Protein AF-A0AAJ1UUL1-F1 (afdb_monomer_lite)

pLDDT: mean 80.1, std 11.55, range [43.25, 91.81]

Structure (mmCIF, N/CA/C/O backbone):
data_AF-A0AAJ1UUL1-F1
#
_entry.id   AF-A0AAJ1UUL1-F1
#
loop_
_atom_site.group_PDB
_atom_site.id
_atom_site.type_symbol
_atom_site.label_atom_id
_atom_site.label_alt_id
_atom_site.label_comp_id
_atom_site.label_asym_id
_atom_site.label_entity_id
_atom_site.label_seq_id
_atom_site.pdbx_PDB_ins_code
_atom_site.Cartn_x
_atom_site.Cartn_y
_atom_site.Cartn_z
_atom_site.occupancy
_atom_site.B_iso_or_equiv
_atom_site.auth_seq_id
_atom_site.auth_comp_id
_atom_site.auth_asym_id
_atom_site.auth_atom_id
_atom_site.pdbx_PDB_model_num
ATOM 1 N N . MET A 1 1 ? -27.084 2.421 12.928 1.00 43.25 1 MET A N 1
ATOM 2 C CA . MET A 1 1 ? -25.969 1.468 13.125 1.00 43.25 1 MET A CA 1
ATOM 3 C C . MET A 1 1 ? -25.326 0.956 11.827 1.00 43.25 1 MET A C 1
ATOM 5 O O . MET A 1 1 ? -24.113 1.012 11.742 1.00 43.25 1 MET A O 1
ATOM 9 N N . VAL A 1 2 ? -26.061 0.545 10.781 1.00 49.84 2 VAL A N 1
ATOM 10 C CA . VAL A 1 2 ? -25.468 -0.108 9.578 1.00 49.84 2 VAL A CA 1
ATOM 11 C C . VAL A 1 2 ? -24.490 0.764 8.751 1.00 49.84 2 VAL A C 1
ATOM 13 O O . VAL A 1 2 ? -23.531 0.248 8.182 1.00 49.84 2 VAL A O 1
ATOM 16 N N . LYS A 1 3 ? -24.667 2.094 8.696 1.00 53.88 3 LYS A N 1
ATOM 17 C CA . LYS A 1 3 ? -23.858 2.980 7.824 1.00 53.88 3 LYS A CA 1
ATOM 18 C C . LYS A 1 3 ? -22.387 3.159 8.246 1.00 53.88 3 LYS A C 1
ATOM 20 O O . LYS A 1 3 ? -21.567 3.455 7.382 1.00 53.88 3 LYS A O 1
ATOM 25 N N . LYS A 1 4 ? -22.043 3.015 9.535 1.00 58.00 4 LYS A N 1
ATOM 26 C CA . LYS A 1 4 ? -20.665 3.238 10.032 1.00 58.00 4 LYS A CA 1
ATOM 27 C C . LYS A 1 4 ? -19.743 2.077 9.638 1.00 58.00 4 LYS A C 1
ATOM 29 O O . LYS A 1 4 ? -18.663 2.308 9.103 1.00 58.00 4 LYS A O 1
ATOM 34 N N . ASN A 1 5 ? -20.241 0.849 9.759 1.00 66.12 5 ASN A N 1
ATOM 35 C CA . ASN A 1 5 ? -19.493 -0.372 9.447 1.00 66.12 5 ASN A CA 1
ATOM 36 C C . ASN A 1 5 ? -19.191 -0.505 7.948 1.00 66.12 5 ASN A C 1
ATOM 38 O O . ASN A 1 5 ? -18.130 -0.992 7.570 1.00 66.12 5 ASN A O 1
ATOM 42 N N . TRP A 1 6 ? -20.075 -0.008 7.078 1.00 73.56 6 TRP A N 1
ATOM 43 C CA . TRP A 1 6 ? -19.862 -0.097 5.631 1.00 73.56 6 TRP A CA 1
ATOM 44 C C . TRP A 1 6 ? -18.654 0.728 5.163 1.00 73.56 6 TRP A C 1
ATOM 46 O O . TRP A 1 6 ? -17.891 0.266 4.321 1.00 73.56 6 TRP A O 1
ATOM 56 N N . LYS A 1 7 ? -18.410 1.905 5.757 1.00 73.56 7 LYS A N 1
ATOM 57 C CA . LYS A 1 7 ? -17.224 2.719 5.432 1.00 73.56 7 LYS A CA 1
ATOM 58 C C . LYS A 1 7 ? -15.922 1.980 5.753 1.00 73.56 7 LYS A C 1
ATOM 60 O O . LYS A 1 7 ? -15.002 1.974 4.937 1.00 73.56 7 LYS A O 1
ATOM 65 N N . ILE A 1 8 ? -15.875 1.308 6.901 1.00 80.94 8 ILE A N 1
ATOM 66 C CA . ILE A 1 8 ? -14.722 0.511 7.338 1.00 80.94 8 ILE A CA 1
ATOM 67 C C . ILE A 1 8 ? -14.470 -0.637 6.352 1.00 80.94 8 ILE A C 1
ATOM 69 O O . ILE A 1 8 ? -13.351 -0.807 5.874 1.00 80.94 8 ILE A O 1
ATOM 73 N N . VAL A 1 9 ? -15.528 -1.358 5.964 1.00 83.94 9 VAL A N 1
ATOM 74 C CA . VAL A 1 9 ? -15.443 -2.442 4.973 1.00 83.94 9 VAL A CA 1
ATOM 75 C C . VAL A 1 9 ? -14.967 -1.921 3.615 1.00 83.94 9 VAL A C 1
ATOM 77 O O . VAL A 1 9 ? -14.110 -2.542 2.997 1.00 83.94 9 VAL A O 1
ATOM 80 N N . THR A 1 10 ? -15.450 -0.763 3.151 1.00 82.81 10 THR A N 1
ATOM 81 C CA . THR A 1 10 ? -14.980 -0.193 1.876 1.00 82.81 10 THR A CA 1
ATOM 82 C C . THR A 1 10 ? -13.500 0.180 1.909 1.00 82.81 10 THR A C 1
ATOM 84 O O . THR A 1 10 ? -12.798 -0.097 0.943 1.00 82.81 10 THR A O 1
ATOM 87 N N . PHE A 1 11 ? -13.002 0.742 3.016 1.00 83.69 11 PHE A N 1
ATOM 88 C CA . PHE A 1 11 ? -11.576 1.048 3.177 1.00 83.69 11 PHE A CA 1
ATOM 89 C C . PHE A 1 11 ? -10.718 -0.218 3.237 1.00 83.69 11 PHE A C 1
ATOM 91 O O . PHE A 1 11 ? -9.630 -0.257 2.663 1.00 83.69 11 PHE A O 1
ATOM 98 N N . TRP A 1 12 ? -11.228 -1.270 3.877 1.00 87.50 12 TRP A N 1
ATOM 99 C CA . TRP A 1 12 ? -10.562 -2.566 3.944 1.00 87.50 12 TRP A CA 1
ATOM 100 C C . TRP A 1 12 ? -10.423 -3.212 2.565 1.00 87.50 12 TRP A C 1
ATOM 102 O O . TRP A 1 12 ? -9.320 -3.591 2.171 1.00 87.50 12 TRP A O 1
ATOM 112 N N . VAL A 1 13 ? -11.523 -3.257 1.803 1.00 89.88 13 VAL A N 1
ATOM 113 C CA . VAL A 1 13 ? -11.548 -3.788 0.433 1.00 89.88 13 VAL A CA 1
ATOM 114 C C . VAL A 1 13 ? -10.645 -2.964 -0.487 1.00 89.88 13 VAL A C 1
ATOM 116 O O . VAL A 1 13 ? -9.889 -3.535 -1.268 1.00 89.88 13 VAL A O 1
ATOM 119 N N . LEU A 1 14 ? -10.660 -1.633 -0.367 1.00 88.75 14 LEU A N 1
ATOM 120 C CA . LEU A 1 14 ? -9.796 -0.752 -1.157 1.00 88.75 14 LEU A CA 1
ATOM 121 C C . LEU A 1 14 ? -8.304 -0.999 -0.869 1.00 88.75 14 LEU A C 1
ATOM 123 O O . LEU A 1 14 ? -7.500 -1.061 -1.801 1.00 88.75 14 LEU A O 1
ATOM 127 N N . GLY A 1 15 ? -7.942 -1.199 0.403 1.00 88.50 15 GLY A N 1
ATOM 128 C CA . GLY A 1 15 ? -6.586 -1.574 0.807 1.00 88.50 15 GLY A CA 1
ATOM 129 C C . GLY A 1 15 ? -6.161 -2.927 0.231 1.00 88.50 15 GLY A C 1
ATOM 130 O O . GLY A 1 15 ? -5.074 -3.040 -0.332 1.00 88.50 15 GLY A O 1
ATOM 131 N N . SER A 1 16 ? -7.041 -3.931 0.272 1.00 89.06 16 SER A N 1
ATOM 132 C CA . SER A 1 16 ? -6.776 -5.247 -0.325 1.00 89.06 16 SER A CA 1
ATOM 133 C C . SER A 1 16 ? -6.609 -5.189 -1.843 1.00 89.06 16 SER A C 1
ATOM 135 O O . SER A 1 16 ? -5.728 -5.857 -2.374 1.00 89.06 16 SER A O 1
ATOM 137 N N . ILE A 1 17 ? -7.396 -4.364 -2.541 1.00 90.56 17 ILE A N 1
ATOM 138 C CA . ILE A 1 17 ? -7.243 -4.142 -3.987 1.00 90.56 17 ILE A CA 1
ATOM 139 C C . ILE A 1 17 ? -5.885 -3.498 -4.292 1.00 90.56 17 ILE A C 1
ATOM 141 O O . ILE A 1 17 ? -5.211 -3.931 -5.223 1.00 90.56 17 ILE A O 1
ATOM 145 N N . CYS A 1 18 ? -5.442 -2.516 -3.496 1.00 88.62 18 CYS A N 1
ATOM 146 C CA . CYS A 1 18 ? -4.112 -1.915 -3.664 1.00 88.62 18 CYS A CA 1
ATOM 147 C C . CYS A 1 18 ? -2.988 -2.946 -3.501 1.00 88.62 18 CYS A C 1
ATOM 149 O O . CYS A 1 18 ? -2.073 -2.981 -4.321 1.00 88.62 18 CYS A O 1
ATOM 151 N N . ILE A 1 19 ? -3.072 -3.810 -2.485 1.00 88.25 19 ILE A N 1
ATOM 152 C CA . ILE A 1 19 ? -2.087 -4.881 -2.274 1.00 88.25 19 ILE A CA 1
ATOM 153 C C . ILE A 1 19 ? -2.126 -5.887 -3.427 1.00 88.25 19 ILE A C 1
ATOM 155 O O . ILE A 1 19 ? -1.076 -6.257 -3.938 1.00 88.25 19 ILE A O 1
ATOM 159 N N . LEU A 1 20 ? -3.315 -6.286 -3.885 1.00 89.50 20 LEU A N 1
ATOM 160 C CA . LEU A 1 20 ? -3.471 -7.230 -4.993 1.00 89.50 20 LEU A CA 1
ATOM 161 C C . LEU A 1 20 ? -2.867 -6.690 -6.294 1.00 89.50 20 LEU A C 1
ATOM 163 O O . LEU A 1 20 ? -2.144 -7.411 -6.979 1.00 89.50 20 LEU A O 1
ATOM 167 N N . LEU A 1 21 ? -3.111 -5.416 -6.609 1.00 86.69 21 LEU A N 1
ATOM 168 C CA . LEU A 1 21 ? -2.507 -4.753 -7.764 1.00 86.69 21 LEU A CA 1
ATOM 169 C C . LEU A 1 21 ? -0.983 -4.652 -7.617 1.00 86.69 21 LEU A C 1
ATOM 171 O O . LEU A 1 21 ? -0.266 -4.958 -8.567 1.0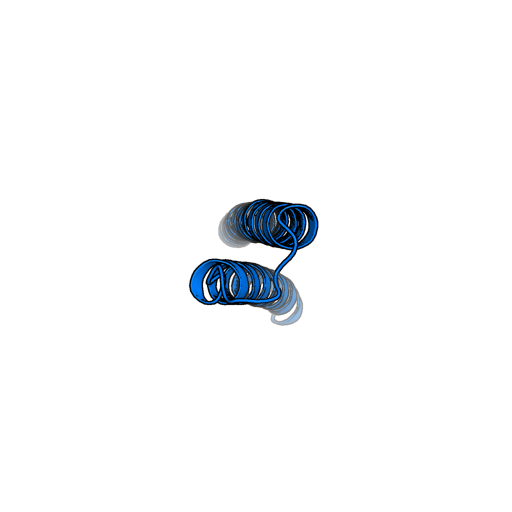0 86.69 21 LEU A O 1
ATOM 175 N N . GLY A 1 22 ? -0.477 -4.304 -6.429 1.00 86.62 22 GLY A N 1
ATOM 176 C CA . GLY A 1 22 ? 0.962 -4.287 -6.145 1.00 86.62 22 GLY A CA 1
ATOM 177 C C . GLY A 1 22 ? 1.616 -5.660 -6.337 1.00 86.62 22 GLY A C 1
ATOM 178 O 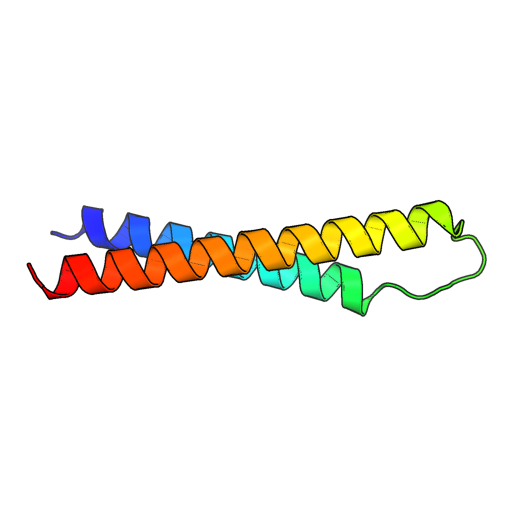O . GLY A 1 22 ? 2.644 -5.763 -7.006 1.00 86.62 22 GLY A O 1
ATOM 179 N N . SER A 1 23 ? 0.983 -6.724 -5.833 1.00 86.62 23 SER A N 1
ATOM 180 C CA . SER A 1 23 ? 1.434 -8.111 -5.998 1.00 86.62 23 SER A CA 1
ATOM 181 C C . SER A 1 23 ? 1.373 -8.593 -7.446 1.00 86.62 23 SER A C 1
ATOM 183 O O . SER A 1 23 ? 2.274 -9.307 -7.877 1.00 86.62 23 SER A O 1
ATOM 185 N N . MET A 1 24 ? 0.347 -8.211 -8.215 1.00 85.56 24 MET A N 1
ATOM 186 C CA . MET A 1 24 ? 0.270 -8.550 -9.641 1.00 85.56 24 MET A CA 1
ATOM 187 C C . MET A 1 24 ? 1.396 -7.893 -10.435 1.00 85.56 24 MET A C 1
ATOM 189 O O . MET A 1 24 ? 2.030 -8.559 -11.250 1.00 85.56 24 MET A O 1
ATOM 193 N N . ILE A 1 25 ? 1.664 -6.607 -10.191 1.00 82.44 25 ILE A N 1
ATOM 194 C CA . ILE A 1 25 ? 2.722 -5.885 -10.902 1.00 82.44 25 ILE A CA 1
ATOM 195 C C . ILE A 1 25 ? 4.086 -6.479 -10.534 1.00 82.44 25 ILE A C 1
ATOM 197 O O . ILE A 1 25 ? 4.858 -6.805 -11.431 1.00 82.44 25 ILE A O 1
ATOM 201 N N . SER A 1 26 ? 4.370 -6.707 -9.244 1.00 81.69 26 SER A N 1
ATOM 202 C CA . SER A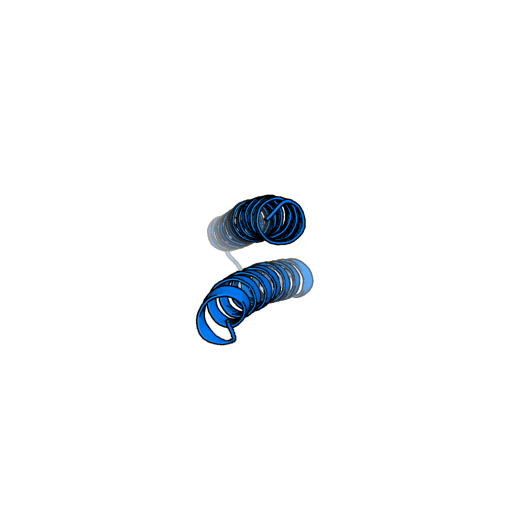 1 26 ? 5.642 -7.315 -8.826 1.00 81.69 26 SER A CA 1
ATOM 203 C C . SER A 1 26 ? 5.802 -8.762 -9.291 1.00 81.69 26 SER A C 1
ATOM 205 O O . SER A 1 26 ? 6.916 -9.190 -9.569 1.00 81.69 26 SER A O 1
ATOM 207 N N . GLY A 1 27 ? 4.707 -9.524 -9.359 1.00 75.31 27 GLY A N 1
ATOM 208 C CA . GLY A 1 27 ? 4.716 -10.932 -9.755 1.00 75.31 27 GLY A CA 1
ATOM 209 C C . GLY A 1 27 ? 4.864 -11.155 -11.260 1.00 75.31 27 GLY A C 1
ATOM 210 O O . GLY A 1 27 ? 5.331 -12.213 -11.665 1.00 75.31 27 GLY A O 1
ATOM 211 N N . HIS A 1 28 ? 4.492 -10.171 -12.083 1.00 76.81 28 HIS A N 1
ATOM 212 C CA . HIS A 1 28 ? 4.599 -10.243 -13.544 1.00 76.81 28 HIS A CA 1
ATOM 213 C C . HIS A 1 28 ? 5.771 -9.428 -14.113 1.00 76.81 28 HIS A C 1
ATOM 215 O O . HIS A 1 28 ? 5.928 -9.303 -15.327 1.00 76.81 28 HIS A O 1
ATOM 221 N N . LEU A 1 29 ? 6.605 -8.863 -13.238 1.00 69.38 29 LEU A N 1
ATOM 222 C CA . LEU A 1 29 ? 7.827 -8.156 -13.601 1.00 69.38 29 LEU A CA 1
ATOM 223 C C . LEU A 1 29 ? 8.913 -9.154 -14.042 1.00 69.38 29 LEU A C 1
ATOM 225 O O . LEU A 1 29 ? 9.831 -9.480 -13.295 1.00 69.38 29 LEU A O 1
ATOM 229 N N . GLU A 1 30 ? 8.829 -9.616 -15.288 1.00 67.38 30 GLU A N 1
ATOM 230 C CA . GLU A 1 30 ? 9.910 -10.334 -15.969 1.00 67.38 30 GLU A CA 1
ATOM 231 C C . GLU A 1 30 ? 10.751 -9.370 -16.813 1.00 67.38 30 GLU A C 1
ATOM 233 O O . GLU A 1 30 ? 10.229 -8.547 -17.573 1.00 67.38 30 GLU A O 1
ATOM 238 N N . LYS A 1 31 ? 12.083 -9.485 -16.720 1.00 60.84 31 LYS A N 1
ATOM 239 C CA . LYS A 1 31 ? 13.004 -8.823 -17.654 1.00 60.84 31 LYS A CA 1
ATOM 240 C C . LYS A 1 31 ? 12.939 -9.530 -19.010 1.00 60.84 31 LYS A C 1
ATOM 242 O O . LYS A 1 31 ? 13.806 -10.329 -19.346 1.00 60.84 31 LYS A O 1
ATOM 247 N N . THR A 1 32 ? 11.888 -9.251 -19.772 1.00 65.88 32 THR A N 1
ATOM 248 C CA . THR A 1 32 ? 11.755 -9.719 -21.153 1.00 65.88 32 THR A CA 1
ATOM 249 C C . THR A 1 32 ? 12.509 -8.811 -22.129 1.00 65.88 32 THR A C 1
ATOM 251 O O . THR A 1 32 ? 12.802 -7.647 -21.837 1.00 65.88 32 THR A O 1
ATOM 254 N N . LEU A 1 33 ? 12.827 -9.351 -23.307 1.00 48.62 33 LEU A N 1
ATOM 255 C CA . LEU A 1 33 ? 13.494 -8.644 -24.400 1.00 48.62 33 LEU A CA 1
ATOM 256 C C . LEU A 1 33 ? 12.605 -7.480 -24.875 1.00 48.62 33 LEU A C 1
ATOM 258 O O . LEU A 1 33 ? 11.606 -7.693 -25.555 1.00 48.62 33 LEU A O 1
ATOM 262 N N . GLY A 1 34 ? 12.961 -6.252 -24.487 1.00 63.66 34 GLY A N 1
ATOM 263 C CA . GLY A 1 34 ? 12.220 -5.026 -24.820 1.00 6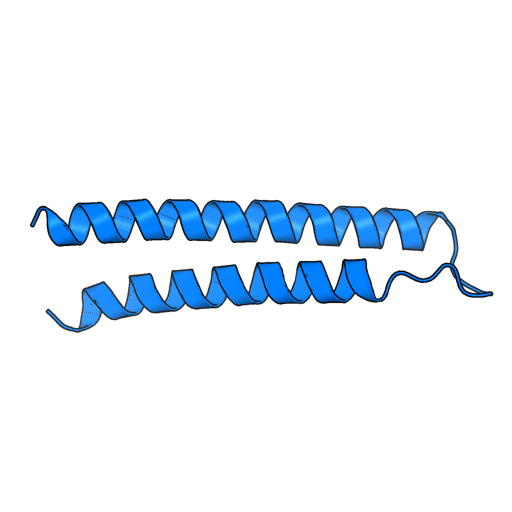3.66 34 GLY A CA 1
ATOM 264 C C . GLY A 1 34 ? 11.882 -4.129 -23.624 1.00 63.66 34 GLY A C 1
ATOM 265 O O . GLY A 1 34 ? 11.439 -3.000 -23.824 1.00 63.66 34 GLY A O 1
ATOM 266 N N . VAL A 1 35 ? 12.116 -4.582 -22.387 1.00 63.41 35 VAL A N 1
ATOM 267 C CA . VAL A 1 35 ? 11.956 -3.749 -21.187 1.00 63.41 35 VAL A CA 1
ATOM 268 C C . VAL A 1 35 ? 13.218 -2.926 -20.935 1.00 63.41 35 VAL A C 1
ATOM 270 O O . VAL A 1 35 ? 14.284 -3.464 -20.650 1.00 63.41 35 VAL A O 1
ATOM 273 N N . THR A 1 36 ? 13.087 -1.602 -21.001 1.00 73.25 36 THR A N 1
ATOM 274 C CA . THR A 1 36 ? 14.127 -0.661 -20.573 1.00 73.25 36 THR A CA 1
ATOM 275 C C . THR A 1 36 ? 14.308 -0.750 -19.055 1.00 73.25 36 THR A C 1
ATOM 277 O O . THR A 1 36 ? 13.313 -0.736 -18.326 1.00 73.25 36 THR A O 1
ATOM 280 N N . ASP A 1 37 ? 15.548 -0.761 -18.550 1.00 73.69 37 ASP A N 1
ATOM 281 C CA . ASP A 1 37 ? 15.837 -0.833 -17.102 1.00 73.69 37 ASP A CA 1
ATOM 282 C C . ASP A 1 37 ? 15.103 0.246 -16.289 1.00 73.69 37 ASP A C 1
ATOM 284 O O . ASP A 1 37 ? 14.677 0.009 -15.157 1.00 73.69 37 ASP A O 1
ATOM 288 N N . VAL A 1 38 ? 14.877 1.412 -16.903 1.00 75.50 38 VAL A N 1
ATOM 289 C CA . VAL A 1 38 ? 14.091 2.511 -16.328 1.00 75.50 38 VAL A CA 1
ATOM 290 C C . VAL A 1 38 ? 12.631 2.106 -16.099 1.00 75.50 38 VAL A C 1
ATOM 292 O O . VAL A 1 38 ? 12.096 2.359 -15.025 1.00 75.50 38 VAL A O 1
ATOM 295 N N . GLY A 1 39 ? 11.985 1.448 -17.067 1.00 76.06 39 GLY A N 1
ATOM 296 C CA . GLY A 1 39 ? 10.591 1.003 -16.952 1.00 76.06 39 GLY A CA 1
ATOM 297 C C . GLY A 1 39 ? 10.413 -0.094 -15.903 1.00 76.06 39 GLY A C 1
ATOM 298 O O . GLY A 1 39 ? 9.444 -0.075 -15.145 1.00 76.06 39 GLY A O 1
ATOM 299 N N . PHE A 1 40 ? 11.397 -0.990 -15.792 1.00 80.38 40 PHE A N 1
ATOM 300 C CA . PHE A 1 40 ? 11.430 -2.015 -14.750 1.00 80.38 40 PHE A CA 1
ATOM 301 C C . PHE A 1 40 ? 11.546 -1.398 -13.347 1.00 80.38 40 PHE A C 1
ATOM 303 O O . PHE A 1 40 ? 10.777 -1.738 -12.448 1.00 80.38 40 PHE A O 1
ATOM 310 N N . GLY A 1 41 ? 12.470 -0.447 -13.166 1.00 81.81 41 GLY A N 1
ATOM 311 C CA . GLY A 1 41 ? 12.641 0.261 -11.895 1.00 81.81 41 GLY A CA 1
ATOM 312 C C . GLY A 1 41 ? 11.400 1.059 -11.485 1.00 81.81 41 GLY A C 1
ATOM 313 O O . GLY A 1 41 ? 11.016 1.050 -10.317 1.00 81.81 41 GLY A O 1
ATOM 314 N N . LEU A 1 42 ? 10.728 1.695 -12.448 1.00 82.88 42 LEU A N 1
ATOM 315 C CA . LEU A 1 42 ? 9.518 2.486 -12.205 1.00 82.88 42 LEU A CA 1
ATOM 316 C C . LEU A 1 42 ? 8.330 1.599 -11.797 1.00 82.88 42 LEU A C 1
ATOM 318 O O . LEU A 1 42 ? 7.610 1.930 -10.857 1.00 82.88 42 LEU A O 1
ATOM 322 N N . ALA A 1 43 ? 8.161 0.437 -12.432 1.00 84.25 43 ALA A N 1
ATOM 323 C CA . ALA A 1 43 ? 7.130 -0.536 -12.067 1.00 84.25 43 ALA A CA 1
ATOM 324 C C . ALA A 1 43 ? 7.344 -1.131 -10.660 1.00 84.25 43 ALA A C 1
ATOM 326 O O . ALA A 1 43 ? 6.384 -1.295 -9.900 1.00 84.25 43 ALA A O 1
ATOM 327 N N . LEU A 1 44 ? 8.600 -1.393 -10.278 1.00 84.75 44 LEU A N 1
ATOM 328 C CA . LEU A 1 44 ? 8.956 -1.788 -8.911 1.00 84.75 44 LEU A CA 1
ATOM 329 C C . LEU A 1 44 ? 8.623 -0.688 -7.898 1.00 84.75 44 LEU A C 1
ATOM 331 O O . LEU A 1 44 ? 8.024 -0.974 -6.863 1.00 84.75 44 LEU A O 1
ATOM 335 N N . LEU A 1 45 ? 8.964 0.567 -8.211 1.00 88.00 45 LEU A N 1
ATOM 336 C CA . LEU A 1 45 ? 8.663 1.719 -7.359 1.00 88.00 45 LEU A CA 1
ATOM 337 C C . LEU A 1 45 ? 7.150 1.874 -7.146 1.00 88.00 45 LEU A C 1
ATOM 339 O O . LEU A 1 45 ? 6.697 2.056 -6.019 1.00 88.00 45 LEU A O 1
ATOM 343 N N . ILE A 1 46 ? 6.361 1.750 -8.216 1.00 87.69 46 ILE A N 1
ATOM 344 C CA . ILE A 1 46 ? 4.896 1.806 -8.152 1.00 87.69 46 ILE A CA 1
ATOM 345 C C . ILE A 1 46 ? 4.356 0.672 -7.277 1.00 87.69 46 ILE A C 1
ATOM 347 O O . ILE A 1 46 ? 3.561 0.930 -6.376 1.00 87.69 46 ILE A O 1
ATOM 351 N N . SER A 1 47 ? 4.821 -0.564 -7.484 1.00 88.00 47 SER A N 1
ATOM 352 C CA . SER A 1 47 ? 4.403 -1.719 -6.675 1.00 88.00 47 SER A CA 1
ATOM 353 C C . SER A 1 47 ? 4.702 -1.501 -5.192 1.00 88.00 47 SER A C 1
ATOM 355 O O . SER A 1 47 ? 3.852 -1.745 -4.340 1.00 88.00 47 SER A O 1
ATOM 357 N N . PHE A 1 48 ? 5.887 -0.972 -4.883 1.00 88.38 48 PHE A N 1
ATOM 358 C CA . PHE A 1 48 ? 6.295 -0.650 -3.521 1.00 88.38 48 PHE A CA 1
ATOM 359 C C . PHE A 1 48 ? 5.388 0.405 -2.874 1.00 88.38 48 PHE A C 1
ATOM 361 O O . PHE A 1 48 ? 4.922 0.217 -1.750 1.00 88.38 48 PHE A O 1
ATOM 368 N N . VAL A 1 49 ? 5.074 1.486 -3.594 1.00 91.81 49 VAL A N 1
ATOM 369 C CA . VAL A 1 49 ? 4.142 2.516 -3.112 1.00 91.81 49 VAL A CA 1
ATOM 370 C C . VAL A 1 49 ? 2.743 1.932 -2.897 1.00 91.81 49 VAL A C 1
ATOM 372 O O . VAL A 1 49 ? 2.119 2.229 -1.881 1.00 91.81 49 VAL A O 1
ATOM 375 N N . LEU A 1 50 ? 2.265 1.060 -3.791 1.00 89.31 50 LEU A N 1
ATOM 376 C CA . LEU A 1 50 ? 0.976 0.379 -3.635 1.00 89.31 50 LEU A CA 1
ATOM 377 C C . LEU A 1 50 ? 0.926 -0.483 -2.367 1.00 89.31 50 LEU A C 1
ATOM 379 O O . LEU A 1 50 ? -0.082 -0.454 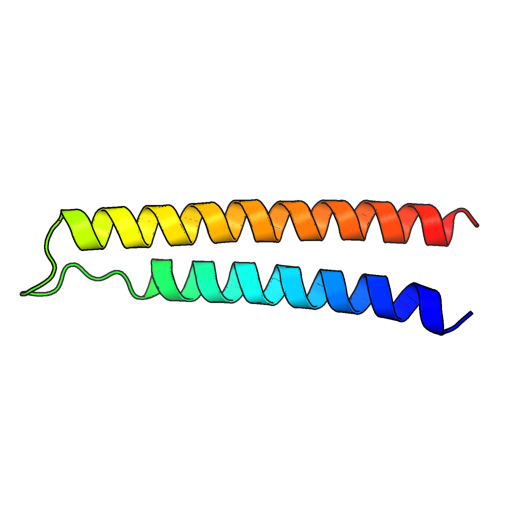-1.662 1.00 89.31 50 LEU A O 1
ATOM 383 N N . PHE A 1 51 ? 2.005 -1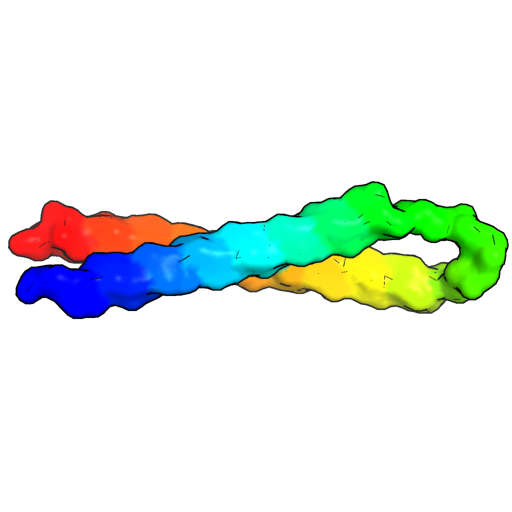.202 -2.041 1.00 89.44 51 PHE A N 1
ATOM 384 C CA . PHE A 1 51 ? 2.091 -1.962 -0.792 1.00 89.44 51 PHE A CA 1
ATOM 385 C C . PHE A 1 51 ? 2.087 -1.060 0.442 1.00 89.44 51 PHE A C 1
ATOM 387 O O . PHE A 1 51 ? 1.372 -1.355 1.399 1.00 89.44 51 PHE A O 1
ATOM 394 N N . LEU A 1 52 ? 2.836 0.048 0.421 1.00 91.56 52 LEU A N 1
ATOM 395 C CA . LEU A 1 52 ? 2.845 1.008 1.529 1.00 91.56 52 LEU A CA 1
ATOM 396 C C . LEU A 1 52 ? 1.459 1.612 1.758 1.00 91.56 52 LEU A C 1
ATOM 398 O O . LEU A 1 52 ? 0.976 1.627 2.887 1.00 91.56 52 LEU A O 1
ATOM 402 N N . VAL A 1 53 ? 0.801 2.065 0.690 1.00 90.44 53 VAL A N 1
ATOM 403 C CA . VAL A 1 53 ? -0.547 2.641 0.757 1.00 90.44 53 VAL A CA 1
ATOM 404 C C . VAL A 1 53 ? -1.551 1.587 1.221 1.00 90.44 53 VAL A C 1
ATOM 406 O O . VAL A 1 53 ? -2.290 1.831 2.171 1.00 90.44 53 VAL A O 1
ATOM 409 N N . GLY A 1 54 ? -1.543 0.394 0.624 1.00 90.44 54 GLY A N 1
ATOM 410 C CA . GLY A 1 54 ? -2.437 -0.700 1.005 1.00 90.44 54 GLY A CA 1
ATOM 411 C C . GLY A 1 54 ? -2.285 -1.117 2.471 1.00 90.44 54 GLY A C 1
ATOM 412 O O . GLY A 1 54 ? -3.286 -1.261 3.175 1.00 90.44 54 GLY A O 1
ATOM 413 N N . GLY A 1 55 ? -1.046 -1.230 2.959 1.00 88.25 55 GLY A N 1
ATOM 414 C CA . GLY A 1 55 ? -0.754 -1.511 4.365 1.00 88.25 55 GLY A CA 1
ATOM 415 C C . GLY A 1 55 ? -1.233 -0.400 5.301 1.00 88.25 55 GLY A C 1
ATOM 416 O O . GLY A 1 55 ? -1.855 -0.680 6.325 1.00 88.25 55 GLY A O 1
ATOM 417 N N . LEU A 1 56 ? -1.018 0.864 4.929 1.00 90.44 56 LEU A N 1
ATOM 418 C CA . LEU A 1 56 ? -1.447 2.016 5.722 1.00 90.44 56 LEU A CA 1
ATOM 419 C C . LEU A 1 56 ? -2.978 2.100 5.817 1.00 90.44 56 LEU A C 1
ATOM 421 O O . LEU A 1 56 ? -3.506 2.316 6.907 1.00 90.44 56 LEU A O 1
ATOM 425 N N . LEU A 1 57 ? -3.697 1.819 4.722 1.00 88.44 57 LEU A N 1
ATOM 426 C CA . LEU A 1 57 ? -5.161 1.712 4.724 1.00 88.44 57 LEU A CA 1
ATOM 427 C C . LEU A 1 57 ? -5.655 0.601 5.660 1.00 88.44 57 LEU A C 1
ATOM 429 O O . LEU A 1 57 ? -6.630 0.798 6.384 1.00 88.44 57 LEU A O 1
ATOM 433 N N . TRP A 1 58 ? -4.988 -0.553 5.678 1.00 85.81 58 TRP A N 1
ATOM 434 C CA . TRP A 1 58 ? -5.332 -1.652 6.584 1.00 85.81 58 TRP A CA 1
ATOM 435 C C . TRP A 1 58 ? -5.077 -1.317 8.057 1.00 85.81 58 TRP A C 1
ATOM 437 O O . TRP A 1 58 ? -5.889 -1.679 8.908 1.00 85.81 58 TRP A O 1
ATOM 447 N N . ILE A 1 59 ? -4.012 -0.573 8.367 1.00 89.50 59 ILE A N 1
ATOM 448 C CA . ILE A 1 59 ? -3.762 -0.068 9.725 1.00 89.50 59 ILE A CA 1
ATOM 449 C C . ILE A 1 59 ? -4.877 0.896 10.147 1.00 89.50 59 ILE A C 1
ATOM 451 O O . ILE A 1 59 ? -5.421 0.763 11.242 1.00 89.50 59 ILE A O 1
ATOM 455 N N . SER A 1 60 ? -5.277 1.827 9.273 1.00 86.56 60 SER A N 1
ATOM 456 C CA . SER A 1 60 ? -6.392 2.743 9.554 1.00 86.56 60 SER A CA 1
ATOM 457 C C . SER A 1 60 ? -7.709 2.001 9.796 1.00 86.56 60 SER A C 1
ATOM 459 O O . SER A 1 60 ? -8.463 2.364 10.696 1.00 86.56 60 SER A O 1
ATOM 461 N N . VAL A 1 61 ? -7.975 0.935 9.035 1.00 88.88 61 VAL A N 1
ATOM 462 C CA . VAL A 1 61 ? -9.138 0.061 9.246 1.00 88.88 61 VAL A CA 1
ATOM 463 C C . VAL A 1 61 ? -9.068 -0.628 10.604 1.00 88.88 61 VAL A C 1
ATOM 465 O O . VAL A 1 61 ? -10.065 -0.628 11.316 1.00 88.88 61 VAL A O 1
ATOM 468 N N . ALA A 1 62 ? -7.916 -1.186 10.989 1.00 87.31 62 ALA A N 1
ATOM 469 C CA . ALA A 1 62 ? -7.757 -1.854 12.280 1.00 87.31 62 ALA A CA 1
ATOM 470 C C . ALA A 1 62 ? -8.046 -0.908 13.458 1.00 87.31 62 ALA A C 1
ATOM 472 O O . ALA A 1 62 ? -8.726 -1.294 14.407 1.00 87.31 62 ALA A O 1
ATOM 473 N N . ILE A 1 63 ? -7.592 0.346 13.363 1.00 88.75 63 ILE A N 1
ATOM 474 C CA . ILE A 1 63 ? -7.884 1.388 14.357 1.00 88.75 63 ILE A CA 1
ATOM 475 C C . ILE A 1 63 ? -9.383 1.707 14.372 1.00 88.75 63 ILE A C 1
ATOM 477 O O . ILE A 1 63 ? -9.999 1.656 15.431 1.00 88.75 63 ILE A O 1
ATOM 481 N N . ALA A 1 64 ? -9.993 1.943 13.207 1.00 86.12 64 ALA A N 1
ATOM 482 C CA . ALA A 1 64 ? -11.417 2.266 13.113 1.00 86.12 64 ALA A CA 1
ATOM 483 C C . ALA A 1 64 ? -12.326 1.129 13.618 1.00 86.12 64 ALA A C 1
ATOM 485 O O . ALA A 1 64 ? -13.382 1.387 14.195 1.00 86.12 64 ALA A O 1
ATOM 486 N N . VAL A 1 65 ? -11.928 -0.133 13.410 1.00 86.38 65 VAL A N 1
ATOM 487 C CA . VAL A 1 65 ? -12.614 -1.309 13.970 1.00 86.38 65 VAL A CA 1
ATOM 488 C C . VAL A 1 65 ? -12.482 -1.337 15.489 1.00 86.38 65 VAL A C 1
ATOM 490 O O . VAL A 1 65 ? -13.474 -1.591 16.164 1.00 86.38 65 VAL A O 1
ATOM 493 N N . LYS A 1 66 ? -11.285 -1.063 16.027 1.00 85.94 66 LYS A N 1
ATOM 494 C CA . LYS A 1 66 ? -11.056 -0.998 17.475 1.00 85.94 66 LYS A CA 1
ATOM 495 C C . LYS A 1 66 ? -11.919 0.084 18.123 1.00 85.94 66 LYS A C 1
ATOM 497 O O . LYS A 1 66 ? -12.620 -0.210 19.081 1.00 85.94 66 LYS A O 1
ATOM 502 N N . GLU A 1 67 ? -11.924 1.294 17.567 1.00 85.25 67 GLU A N 1
ATOM 503 C CA . GLU A 1 67 ? -12.759 2.396 18.061 1.00 85.25 67 GLU A CA 1
ATOM 504 C C . GLU A 1 67 ? -14.252 2.050 18.011 1.00 85.25 67 GLU A C 1
ATOM 506 O O . GLU A 1 67 ? -14.981 2.345 18.949 1.00 85.25 67 GLU A O 1
ATOM 511 N N . ALA A 1 68 ? -14.715 1.384 16.949 1.00 81.25 68 ALA A N 1
ATOM 512 C CA . ALA A 1 68 ? -16.110 0.958 16.832 1.00 81.25 68 ALA A CA 1
ATOM 513 C C . ALA A 1 68 ? -16.500 -0.197 17.775 1.00 81.25 68 ALA A C 1
ATOM 515 O O . ALA A 1 68 ? -17.690 -0.461 17.916 1.00 81.25 68 ALA A O 1
ATOM 516 N N . ALA A 1 69 ? -15.531 -0.908 18.358 1.00 77.88 69 ALA A N 1
ATOM 517 C CA . ALA A 1 69 ? -15.760 -1.982 19.325 1.00 77.88 69 ALA A CA 1
ATOM 518 C C . ALA A 1 69 ? -15.704 -1.500 20.785 1.00 77.88 69 ALA A C 1
ATOM 520 O O . ALA A 1 69 ? -16.183 -2.206 21.669 1.00 77.88 69 ALA A O 1
ATOM 521 N N . GLU A 1 70 ? -15.090 -0.340 21.039 1.00 75.06 70 GLU A N 1
ATOM 522 C CA . GLU A 1 70 ? -15.037 0.300 22.362 1.00 75.06 70 GLU A CA 1
ATOM 523 C C . GLU A 1 70 ? -16.243 1.234 22.623 1.00 75.06 70 GLU A C 1
ATOM 525 O O . GLU A 1 70 ? -16.441 1.648 23.765 1.00 75.06 70 GLU A O 1
ATOM 530 N N . GLU A 1 71 ? -17.053 1.532 21.597 1.00 56.59 71 GLU A N 1
ATOM 531 C CA . GLU A 1 71 ? -18.375 2.193 21.688 1.00 56.59 71 GLU A CA 1
ATOM 532 C C . GLU A 1 71 ? -19.531 1.206 21.913 1.00 56.59 71 GLU A C 1
ATOM 534 O O . GLU A 1 71 ? -20.460 1.571 22.672 1.00 56.59 71 GLU A O 1
#

Sequence (71 aa):
MVKKNWKIVTFWVLGSICILLGSMISGHLEKTLGVTDVGFGLALLISFVLFLVGGLLWISVAIAVKEAAEE

Foldseek 3Di:
DPPLVVVLVVLLVVLVVLLVVLCVLVVPLDPDDPDDPVNSVVSPVSSVVSNVSSVVSVVVSVVSVVVVVVD

Secondary structure (DSSP, 8-state):
-HHHHHHHHHHHHHHHHHHHHHHHHHHS----TT--HHHHHHHHHHHHHHHHHHHHHHHHHHHHHHHHHH-

Radius of gyration: 16.54 Å; chains: 1; bounding box: 42×14×47 Å